Protein AF-A0A7C4TKI6-F1 (afdb_monomer)

Mean predicted aligned error: 5.71 Å

Foldseek 3Di:
D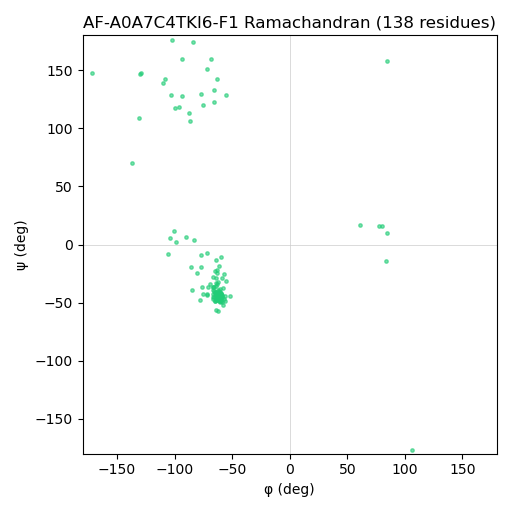VVVVVVVLLVVQLVVLCVVCVVVQPDPLQWDQDPVRDTGGHLSLLSSLVSLVVVLVVLLVCQVVVHDDHNDQDLVNLLVNLLSCQLSVLSSCCRRQPDPPADDPVRQVVCVVVVHHHSVNCNVVSVVVSVCCCVVPRSD

Secondary structure (DSSP, 8-state):
-HHHHHHHHHHHHHHHHHHHTHHHHTSGGGEEE-TTS-EEE--TTHHHHHHHHHHHHHHHHHHHTT-SS-SS--HHHHHHHHHHHHHHHHHHHHHHH--TTS-SHHHHHHHHTTT---HHHHHHHHHHHHHHHHHHSTT-

Radius of gyration: 18.46 Å; Cα contacts (8 Å, |Δi|>4): 123; chains: 1; bounding box: 41×38×48 Å

pLDDT: mean 88.97, std 9.49, range [55.88, 98.25]

Structure (mmCIF, N/CA/C/O backbone):
data_AF-A0A7C4TKI6-F1
#
_entry.id   AF-A0A7C4TKI6-F1
#
loop_
_atom_site.group_PDB
_atom_site.id
_atom_site.type_symbol
_atom_site.label_atom_id
_atom_site.label_alt_id
_atom_site.label_comp_id
_atom_site.label_asym_id
_atom_site.label_entity_id
_atom_site.label_seq_id
_atom_site.pdbx_PDB_ins_code
_atom_site.Cartn_x
_atom_site.Cartn_y
_atom_site.Cartn_z
_atom_site.occupancy
_atom_site.B_iso_or_equiv
_atom_site.auth_seq_id
_atom_site.auth_comp_id
_atom_site.auth_asym_id
_atom_site.auth_atom_id
_atom_site.pdbx_PDB_model_num
ATOM 1 N N . MET A 1 1 ? -3.167 -7.190 -24.735 1.00 61.97 1 MET A N 1
ATOM 2 C CA . MET A 1 1 ? -2.414 -8.382 -24.274 1.00 61.97 1 M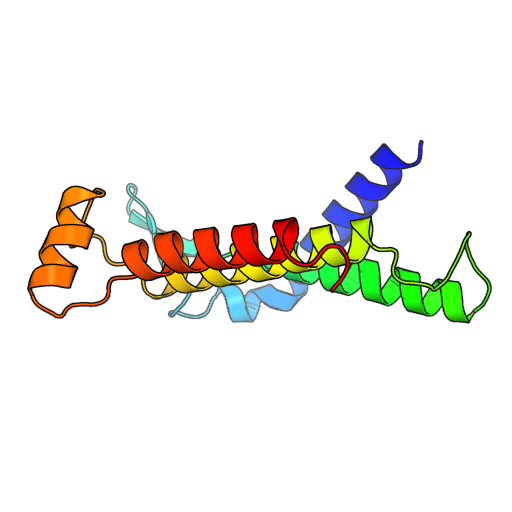ET A CA 1
ATOM 3 C C . MET A 1 1 ? -1.580 -8.088 -23.024 1.00 61.97 1 MET A C 1
ATOM 5 O O . MET A 1 1 ? -1.633 -8.873 -22.088 1.00 61.97 1 MET A O 1
ATOM 9 N N . SER A 1 2 ? -0.900 -6.938 -22.951 1.00 82.56 2 SER A N 1
ATOM 10 C CA . SER A 1 2 ? -0.083 -6.503 -21.800 1.00 82.56 2 SER A CA 1
ATOM 11 C C . SER A 1 2 ? -0.851 -6.337 -20.479 1.00 82.56 2 SER A C 1
ATOM 13 O O . SER A 1 2 ? -0.390 -6.813 -19.449 1.00 82.56 2 SER A O 1
ATOM 15 N N . VAL A 1 3 ? -2.045 -5.731 -20.496 1.00 87.56 3 VAL A N 1
ATOM 16 C CA . VAL A 1 3 ? -2.849 -5.518 -19.270 1.00 87.56 3 VAL A CA 1
ATOM 17 C C . VAL A 1 3 ? -3.290 -6.840 -18.638 1.00 87.56 3 VAL A C 1
ATOM 19 O O . VAL A 1 3 ? -3.145 -7.029 -17.435 1.00 87.56 3 VAL A O 1
ATOM 22 N N . VAL A 1 4 ? -3.782 -7.782 -19.450 1.00 93.75 4 VAL A N 1
ATOM 23 C CA . VAL A 1 4 ? -4.204 -9.111 -18.972 1.00 93.75 4 VAL A CA 1
ATOM 24 C C . VAL A 1 4 ? -3.022 -9.860 -18.361 1.00 93.75 4 VAL A C 1
ATOM 26 O O . VAL A 1 4 ? -3.155 -10.413 -17.274 1.00 93.75 4 VAL A O 1
ATOM 29 N N . LEU A 1 5 ? -1.856 -9.826 -19.015 1.00 91.56 5 LEU A N 1
ATOM 30 C CA . LEU A 1 5 ? -0.634 -10.415 -18.469 1.00 91.56 5 LEU A CA 1
ATOM 31 C C . LEU A 1 5 ? -0.267 -9.787 -17.116 1.00 91.56 5 LEU A C 1
ATOM 33 O O . LEU A 1 5 ? -0.003 -10.517 -16.167 1.00 91.56 5 LEU A O 1
ATOM 37 N N . GLY A 1 6 ? -0.312 -8.456 -17.004 1.00 90.75 6 GLY A N 1
ATOM 38 C CA . GLY A 1 6 ? -0.053 -7.747 -15.749 1.00 90.75 6 GLY A CA 1
ATOM 39 C C . GLY A 1 6 ? -1.007 -8.153 -14.622 1.00 90.75 6 GLY A C 1
ATOM 40 O O . GLY A 1 6 ? -0.557 -8.428 -13.512 1.00 90.75 6 GLY A O 1
ATOM 41 N N . LEU A 1 7 ? -2.307 -8.273 -14.910 1.00 94.44 7 LEU A N 1
ATOM 42 C CA . LEU A 1 7 ? -3.304 -8.738 -13.938 1.00 94.44 7 LEU A CA 1
ATOM 43 C C . LEU A 1 7 ? -3.037 -10.178 -13.483 1.00 94.44 7 LEU A C 1
ATOM 45 O O . LEU A 1 7 ? -3.120 -10.467 -12.291 1.00 94.44 7 LEU A O 1
ATOM 49 N N . VAL A 1 8 ? -2.686 -11.073 -14.412 1.00 97.00 8 VAL A N 1
ATOM 50 C CA . VAL A 1 8 ? -2.355 -12.470 -14.095 1.00 97.00 8 VAL A CA 1
ATOM 51 C C . VAL A 1 8 ? -1.096 -12.546 -13.234 1.00 97.00 8 VAL A C 1
ATOM 53 O O . VAL A 1 8 ? -1.117 -13.194 -12.190 1.00 97.00 8 VAL A O 1
ATOM 56 N N . VAL A 1 9 ? -0.020 -11.852 -13.617 1.00 96.06 9 VAL A N 1
ATOM 57 C CA . VAL A 1 9 ? 1.231 -11.808 -12.841 1.00 96.06 9 VAL A CA 1
ATOM 58 C C . VAL A 1 9 ? 0.980 -11.231 -11.447 1.00 96.06 9 VAL A C 1
ATOM 60 O O . VAL A 1 9 ? 1.431 -11.808 -10.457 1.00 96.06 9 VAL A O 1
ATOM 63 N N . GLY A 1 10 ? 0.200 -10.153 -11.347 1.00 96.88 10 GLY A N 1
ATOM 64 C CA . GLY A 1 10 ? -0.214 -9.562 -10.076 1.00 96.88 10 GLY A CA 1
ATOM 65 C C . GLY A 1 10 ? -0.971 -10.543 -9.182 1.00 96.88 10 GLY A C 1
ATOM 66 O O . GLY A 1 10 ? -0.582 -10.761 -8.035 1.00 96.88 10 GLY A O 1
ATOM 67 N N . ALA A 1 11 ? -2.007 -11.192 -9.716 1.00 97.62 11 ALA A N 1
ATOM 68 C CA . ALA A 1 11 ? -2.804 -12.171 -8.981 1.00 97.62 11 ALA A CA 1
ATOM 69 C C . ALA A 1 11 ? -1.963 -13.368 -8.506 1.00 97.62 11 ALA A C 1
ATOM 71 O O . ALA A 1 11 ? -2.075 -13.782 -7.351 1.00 97.62 11 ALA A O 1
ATOM 72 N N . LEU A 1 12 ? -1.083 -13.892 -9.367 1.00 98.25 12 LEU A N 1
ATOM 73 C CA . LEU A 1 12 ? -0.167 -14.977 -9.013 1.00 98.25 12 LEU A CA 1
ATOM 74 C C . LEU A 1 12 ? 0.805 -14.553 -7.909 1.00 98.25 12 LEU A C 1
ATOM 76 O O . LEU A 1 12 ? 0.994 -15.292 -6.945 1.00 98.25 12 LEU A O 1
ATOM 80 N N . THR A 1 13 ? 1.368 -13.349 -8.006 1.00 98.25 13 THR A N 1
ATOM 81 C CA . THR A 1 13 ? 2.315 -12.820 -7.014 1.00 98.25 13 THR A CA 1
ATOM 82 C C . THR A 1 13 ? 1.647 -12.666 -5.652 1.00 98.25 13 THR A C 1
ATOM 84 O O . THR A 1 13 ? 2.166 -13.163 -4.653 1.00 98.25 13 THR A O 1
ATOM 87 N N . VAL A 1 14 ? 0.453 -12.065 -5.600 1.00 98.00 14 VAL A N 1
ATOM 88 C CA . VAL A 1 14 ? -0.323 -11.940 -4.356 1.00 98.00 14 VAL A CA 1
ATOM 89 C C . VAL A 1 14 ? -0.670 -13.313 -3.783 1.00 98.00 14 VAL A C 1
ATOM 91 O O . VAL A 1 14 ? -0.568 -13.511 -2.574 1.00 98.00 14 VAL A O 1
ATOM 94 N N . GLN A 1 15 ? -1.044 -14.285 -4.618 1.00 97.81 15 GLN A N 1
ATOM 95 C CA . GLN A 1 15 ? -1.367 -15.632 -4.153 1.00 97.81 15 GLN A CA 1
ATOM 96 C C . GLN A 1 15 ? -0.143 -16.340 -3.553 1.00 97.81 15 GLN A C 1
ATOM 98 O O . GLN A 1 15 ? -0.262 -16.966 -2.498 1.00 97.81 15 GLN A O 1
ATOM 103 N N . LEU A 1 16 ? 1.033 -16.215 -4.174 1.00 98.19 16 LEU A N 1
ATOM 104 C CA . LEU A 1 16 ? 2.287 -16.756 -3.641 1.00 98.19 16 LEU A CA 1
ATOM 105 C C . LEU A 1 16 ? 2.671 -16.081 -2.320 1.00 98.19 16 LEU A C 1
ATOM 107 O O . LEU A 1 16 ? 2.949 -16.773 -1.338 1.00 98.19 16 LEU A O 1
ATOM 111 N N . LEU A 1 17 ? 2.600 -14.747 -2.260 1.00 97.94 17 LEU A N 1
ATOM 112 C CA . LEU A 1 17 ? 2.841 -13.987 -1.033 1.00 97.94 17 LEU A CA 1
ATOM 113 C C . LEU A 1 17 ? 1.864 -14.385 0.072 1.00 97.94 17 LEU A C 1
ATOM 115 O O . LEU A 1 17 ? 2.281 -14.599 1.203 1.00 97.94 17 LEU A O 1
ATOM 119 N N . ARG A 1 18 ? 0.580 -14.569 -0.248 1.00 97.06 18 ARG A N 1
ATOM 120 C CA . ARG A 1 18 ? -0.432 -15.036 0.704 1.00 97.06 18 ARG A CA 1
ATOM 121 C C . ARG A 1 18 ? -0.092 -16.413 1.257 1.00 97.06 18 ARG A C 1
ATOM 123 O O . ARG A 1 18 ? -0.299 -16.634 2.445 1.00 97.06 18 ARG A O 1
ATOM 130 N N . ILE A 1 19 ? 0.390 -17.337 0.422 1.00 96.94 19 ILE A N 1
ATOM 131 C CA . ILE A 1 19 ? 0.799 -18.680 0.856 1.00 96.94 19 ILE A CA 1
ATOM 132 C C . ILE A 1 19 ? 1.994 -18.591 1.812 1.00 96.94 19 ILE A C 1
ATOM 134 O O . ILE A 1 19 ? 1.940 -19.193 2.884 1.00 96.94 19 ILE A O 1
ATOM 138 N N . GLY A 1 20 ? 3.026 -17.815 1.469 1.00 96.25 20 GLY A N 1
ATOM 139 C CA . GLY A 1 20 ? 4.201 -17.623 2.328 1.00 96.25 20 GLY A CA 1
ATOM 140 C C . GLY A 1 20 ? 3.884 -16.877 3.629 1.00 96.25 20 GLY A C 1
ATOM 141 O O . GLY A 1 20 ? 4.386 -17.225 4.693 1.00 96.25 20 GLY A O 1
ATOM 142 N N . ALA A 1 21 ? 2.975 -15.905 3.571 1.00 95.19 21 ALA A N 1
ATOM 143 C CA . ALA A 1 21 ? 2.574 -15.075 4.701 1.00 95.19 21 ALA A CA 1
ATOM 144 C C . ALA A 1 21 ? 1.507 -15.715 5.604 1.00 95.19 21 ALA A C 1
ATOM 146 O O . ALA A 1 21 ? 1.064 -15.069 6.551 1.00 95.19 21 ALA A O 1
ATOM 147 N N . ARG A 1 22 ? 1.081 -16.967 5.364 1.00 94.19 22 ARG A N 1
ATOM 148 C CA . ARG A 1 22 ? 0.019 -17.627 6.154 1.00 94.19 22 ARG A CA 1
ATOM 149 C C . ARG A 1 22 ? 0.273 -17.572 7.660 1.00 94.19 22 ARG A C 1
ATOM 151 O O . ARG A 1 22 ? -0.646 -17.256 8.405 1.00 94.19 22 ARG A O 1
ATOM 158 N N . GLY A 1 23 ? 1.504 -17.844 8.096 1.00 93.44 23 GLY A N 1
ATOM 159 C CA . GLY A 1 23 ? 1.869 -17.792 9.516 1.00 93.44 23 GLY A CA 1
ATOM 160 C C . GLY A 1 23 ? 1.791 -16.379 10.100 1.00 93.44 23 GLY A C 1
ATOM 161 O O . GLY A 1 23 ? 1.284 -16.194 11.200 1.00 93.44 23 GLY A O 1
ATOM 162 N N . MET A 1 24 ? 2.215 -15.371 9.334 1.00 92.75 24 MET A N 1
ATOM 163 C CA . MET A 1 24 ? 2.134 -13.964 9.739 1.00 92.75 24 MET A CA 1
ATOM 164 C C . MET A 1 24 ? 0.680 -13.490 9.835 1.00 92.75 24 MET A C 1
ATOM 166 O O . MET A 1 24 ? 0.294 -12.900 10.840 1.00 92.75 24 MET A O 1
ATOM 170 N N . LEU A 1 25 ? -0.143 -13.796 8.828 1.00 92.81 25 LEU A N 1
ATOM 171 C CA . LEU A 1 25 ? -1.576 -13.480 8.824 1.00 92.81 25 LEU A CA 1
ATOM 172 C C . LEU A 1 25 ? -2.342 -14.201 9.939 1.00 92.81 25 LEU A C 1
ATOM 174 O O . LEU A 1 25 ? -3.396 -13.737 10.351 1.00 92.81 25 LEU A O 1
ATOM 178 N N . ALA A 1 26 ? -1.824 -15.330 10.427 1.00 93.44 26 ALA A N 1
ATOM 179 C CA . ALA A 1 26 ? -2.393 -16.035 11.566 1.00 93.44 26 ALA A CA 1
ATOM 180 C C . ALA A 1 26 ? -2.055 -15.381 12.921 1.00 93.44 26 ALA A C 1
ATOM 182 O O . ALA A 1 26 ? -2.627 -15.786 13.932 1.00 93.44 26 ALA A O 1
ATOM 183 N N . SER A 1 27 ? -1.153 -14.391 12.964 1.00 93.69 27 SER A N 1
ATOM 184 C CA . SER A 1 27 ? -0.738 -13.746 14.213 1.00 93.69 27 SER A CA 1
ATOM 185 C C . SER A 1 27 ? -1.902 -13.017 14.900 1.00 93.69 27 SER A C 1
ATOM 187 O O . SER A 1 27 ? -2.697 -12.382 14.211 1.00 93.69 27 SER A O 1
ATOM 189 N N . PRO A 1 28 ? -1.993 -13.032 16.246 1.00 91.94 28 PRO A N 1
ATOM 190 C CA . PRO A 1 28 ? -3.100 -12.398 16.969 1.00 91.94 28 PRO A CA 1
ATOM 191 C C . PRO A 1 28 ? -3.294 -10.910 16.650 1.00 91.94 28 PRO A C 1
ATOM 193 O O . PRO A 1 28 ? -4.417 -10.426 16.653 1.00 91.94 28 PRO A O 1
ATOM 196 N N . VAL A 1 29 ? -2.208 -10.198 16.331 1.00 91.50 29 VAL A N 1
ATOM 197 C CA . VAL A 1 29 ? -2.226 -8.767 15.979 1.00 91.50 29 VAL A CA 1
ATOM 198 C C . VAL A 1 29 ? -3.012 -8.497 14.691 1.00 91.50 29 VAL A C 1
ATOM 200 O O . VAL A 1 29 ? -3.589 -7.426 14.536 1.00 91.50 29 VAL A O 1
ATOM 203 N N . LEU A 1 30 ? -3.053 -9.466 13.775 1.00 93.00 30 LEU A N 1
ATOM 204 C CA . LEU A 1 30 ? -3.774 -9.371 12.508 1.00 93.00 30 LEU A CA 1
ATOM 205 C C . LEU A 1 30 ? -5.121 -10.094 12.543 1.00 93.00 30 LEU A C 1
ATOM 207 O O . LEU A 1 30 ? -5.709 -10.294 11.491 1.00 93.00 30 LEU A O 1
ATOM 211 N N . GLN A 1 31 ? -5.615 -10.519 13.703 1.00 93.88 31 GLN A N 1
ATOM 212 C CA . GLN A 1 31 ? -6.909 -11.191 13.810 1.00 93.88 31 GLN A CA 1
ATOM 213 C C . GLN A 1 31 ? -7.953 -10.225 14.363 1.00 93.88 31 GLN A C 1
ATOM 215 O O . GLN A 1 31 ? -7.756 -9.639 15.426 1.00 93.88 31 GLN A O 1
ATOM 220 N N . LYS A 1 32 ? -9.096 -10.102 13.682 1.00 90.75 32 LYS A N 1
ATOM 221 C CA . LYS A 1 32 ? -10.281 -9.427 14.232 1.00 90.75 32 LYS A CA 1
ATOM 222 C C . LYS A 1 32 ? -11.521 -10.296 14.066 1.00 90.75 32 LYS A C 1
ATOM 224 O O . LYS A 1 32 ? -11.665 -11.038 13.093 1.00 90.75 32 LYS A O 1
ATOM 229 N N . GLU A 1 33 ? -12.422 -10.197 15.033 1.00 92.62 33 GLU A N 1
ATOM 230 C CA . GLU A 1 33 ? -13.740 -10.817 14.968 1.00 92.62 33 GLU A CA 1
ATOM 231 C C . GLU A 1 33 ? -14.649 -9.987 14.055 1.00 92.62 33 GLU A C 1
ATOM 233 O O . GLU A 1 33 ? -14.728 -8.764 14.172 1.00 92.62 33 GLU A O 1
ATOM 238 N N . ASN A 1 34 ? -15.312 -10.636 13.100 1.00 92.44 34 ASN A N 1
ATOM 239 C CA . ASN A 1 34 ? -16.279 -9.966 12.237 1.00 92.44 34 ASN A CA 1
ATOM 240 C C . ASN A 1 34 ? -17.667 -9.878 12.899 1.00 92.44 34 ASN A C 1
ATOM 242 O O . ASN A 1 34 ? -17.933 -10.503 13.920 1.00 92.44 34 ASN A O 1
ATOM 246 N N . TYR A 1 35 ? -18.607 -9.177 12.257 1.00 91.00 35 TYR A N 1
ATOM 247 C CA . TYR A 1 35 ? -19.984 -9.016 12.759 1.00 91.00 35 TYR A CA 1
ATOM 248 C C . TYR A 1 35 ? -20.772 -10.331 12.957 1.00 91.00 35 TYR A C 1
ATOM 250 O O . TYR A 1 35 ? -21.869 -10.308 13.507 1.00 91.00 35 TYR A O 1
ATOM 258 N N . ARG A 1 36 ? -20.252 -11.469 12.475 1.00 95.81 36 ARG A N 1
ATOM 259 C CA . ARG A 1 36 ? -20.842 -12.813 12.609 1.00 95.81 36 ARG A CA 1
ATOM 260 C C . ARG A 1 36 ? -20.127 -13.675 13.654 1.00 95.81 36 ARG A C 1
ATOM 262 O O . ARG A 1 36 ? -20.425 -14.861 13.745 1.00 95.81 36 ARG A O 1
ATOM 269 N N . GLY A 1 37 ? -19.171 -13.116 14.387 1.00 95.00 37 GLY A N 1
ATOM 270 C CA . GLY A 1 37 ? -18.388 -13.836 15.385 1.00 95.00 37 GLY A CA 1
ATOM 271 C C . GLY A 1 37 ? -17.282 -14.729 14.819 1.00 95.00 37 GLY A C 1
ATOM 272 O O . GLY A 1 37 ? -16.776 -15.616 15.502 1.00 95.00 37 GLY A O 1
ATOM 273 N N . HIS A 1 38 ? -16.908 -14.549 13.549 1.00 95.81 38 HIS A N 1
ATOM 274 C CA . HIS A 1 38 ? -15.791 -15.281 12.957 1.00 95.81 38 HIS A CA 1
ATOM 275 C C . HIS A 1 38 ? -14.504 -14.472 13.066 1.00 95.81 38 HIS A C 1
ATOM 277 O O . HIS A 1 38 ? -14.447 -13.329 12.610 1.00 95.81 38 HIS A O 1
ATOM 283 N N . VAL A 1 39 ? -13.461 -15.099 13.606 1.00 94.25 39 VAL A N 1
ATOM 284 C CA . VAL A 1 39 ? -12.106 -14.546 13.636 1.00 94.25 39 VAL A CA 1
ATOM 285 C C . VAL A 1 39 ? -11.491 -14.664 12.245 1.00 94.25 39 VAL A C 1
ATOM 287 O O . VAL A 1 39 ? -11.386 -15.765 11.697 1.00 94.25 39 VAL A O 1
ATOM 290 N N . LEU A 1 40 ? -11.130 -13.525 11.659 1.00 93.25 40 LEU A N 1
ATOM 291 C CA . LEU A 1 40 ? -10.573 -13.432 10.316 1.00 93.25 40 LEU A CA 1
ATOM 292 C C . LEU A 1 40 ? -9.284 -12.603 10.317 1.00 93.25 40 LEU A C 1
ATOM 294 O O . LEU A 1 40 ? -9.189 -11.621 11.060 1.00 93.25 40 LEU A O 1
ATOM 298 N N . PRO A 1 41 ? -8.331 -12.935 9.425 1.00 93.06 41 PRO A N 1
ATOM 299 C CA . PRO A 1 41 ? -7.160 -12.103 9.226 1.00 93.06 41 PRO A CA 1
ATOM 300 C C . PRO A 1 41 ? -7.560 -10.749 8.622 1.00 93.06 41 PRO A C 1
ATOM 302 O O . PRO A 1 41 ? -8.292 -10.691 7.629 1.00 93.06 41 PRO A O 1
ATOM 305 N N . THR A 1 42 ? -7.044 -9.665 9.190 1.00 92.38 42 THR A N 1
ATOM 306 C CA . THR A 1 42 ? -7.172 -8.287 8.711 1.00 92.38 42 THR A CA 1
ATOM 307 C C . THR A 1 42 ? -5.900 -7.824 8.009 1.00 92.38 42 THR A C 1
ATOM 309 O O . THR A 1 42 ? -4.919 -8.562 7.902 1.00 92.38 42 THR A O 1
ATOM 312 N N . SER A 1 43 ? -5.925 -6.605 7.463 1.00 92.19 43 SER A N 1
ATOM 313 C CA . SER A 1 43 ? -4.751 -5.960 6.858 1.00 92.19 43 SER A CA 1
ATOM 314 C C . SER A 1 43 ? -4.146 -6.694 5.656 1.00 92.19 43 SER A C 1
ATOM 316 O O . SER A 1 43 ? -3.030 -6.393 5.238 1.00 92.19 43 SER A O 1
ATOM 318 N N . GLY A 1 44 ? -4.881 -7.628 5.038 1.00 93.19 44 GLY A N 1
ATOM 319 C CA . GLY A 1 44 ? -4.405 -8.414 3.893 1.00 93.19 44 GLY A CA 1
ATOM 320 C C . GLY A 1 44 ? -4.048 -7.575 2.659 1.00 93.19 44 GLY A C 1
ATOM 321 O O . GLY A 1 44 ? -3.283 -8.035 1.812 1.00 93.19 44 GLY A O 1
ATOM 322 N N . GLY A 1 45 ? -4.535 -6.331 2.578 1.00 94.00 45 GLY A N 1
ATOM 323 C CA . GLY A 1 45 ? -4.170 -5.371 1.533 1.00 94.00 45 GLY A CA 1
ATOM 324 C C . GLY A 1 45 ? -2.666 -5.088 1.458 1.00 94.00 45 GLY A C 1
ATOM 325 O O . GLY A 1 45 ? -2.160 -4.816 0.371 1.00 94.00 45 GLY A O 1
ATOM 326 N N . ILE A 1 46 ? -1.921 -5.262 2.559 1.00 95.56 46 ILE A N 1
ATOM 327 C CA . ILE A 1 46 ? -0.457 -5.119 2.561 1.00 95.56 46 ILE A CA 1
ATOM 328 C C . ILE A 1 46 ? 0.224 -6.080 1.579 1.00 95.56 46 ILE A C 1
ATOM 330 O O . ILE A 1 46 ? 1.257 -5.751 1.003 1.00 95.56 46 ILE A O 1
ATOM 334 N N . LEU A 1 47 ? -0.377 -7.245 1.306 1.00 96.81 47 LEU A N 1
ATOM 335 C CA . LEU A 1 47 ? 0.159 -8.195 0.330 1.00 96.81 47 LEU A CA 1
ATOM 336 C C . LEU A 1 47 ? 0.112 -7.654 -1.101 1.00 96.81 47 LEU A C 1
ATOM 338 O O . LEU A 1 47 ? 0.948 -8.034 -1.914 1.00 96.81 47 LEU A O 1
ATOM 342 N N . ILE A 1 48 ? -0.834 -6.765 -1.412 1.00 96.62 48 ILE A N 1
ATOM 343 C CA . ILE A 1 48 ? -0.914 -6.103 -2.720 1.00 96.62 48 ILE A CA 1
ATOM 344 C C . ILE A 1 48 ? 0.224 -5.089 -2.850 1.00 96.62 48 ILE A C 1
ATOM 346 O O . ILE A 1 48 ? 0.908 -5.068 -3.869 1.00 96.62 48 ILE A O 1
ATOM 350 N N . VAL A 1 49 ? 0.482 -4.310 -1.796 1.00 97.75 49 VAL A N 1
ATOM 351 C CA . VAL A 1 49 ? 1.605 -3.357 -1.736 1.00 97.75 49 VAL A CA 1
ATOM 352 C C . VAL A 1 49 ? 2.940 -4.090 -1.913 1.00 97.75 49 VAL A C 1
ATOM 354 O O . VAL A 1 49 ? 3.769 -3.699 -2.732 1.00 97.75 49 VAL A O 1
ATOM 357 N N . LEU A 1 50 ? 3.124 -5.214 -1.211 1.00 97.31 50 LEU A N 1
ATOM 358 C CA . LEU A 1 50 ? 4.309 -6.063 -1.360 1.00 97.31 50 LEU A CA 1
ATOM 359 C C . LEU A 1 50 ? 4.398 -6.711 -2.748 1.00 97.31 50 LEU A C 1
ATOM 361 O O . LEU A 1 50 ? 5.494 -6.834 -3.287 1.00 97.31 50 LEU A O 1
ATOM 365 N N . ALA A 1 51 ? 3.276 -7.103 -3.355 1.00 97.81 51 ALA A N 1
ATOM 366 C CA . ALA A 1 51 ? 3.279 -7.637 -4.715 1.00 97.81 51 ALA A CA 1
ATOM 367 C C . ALA A 1 51 ? 3.764 -6.595 -5.727 1.00 97.81 51 ALA A C 1
ATOM 369 O O . ALA A 1 51 ? 4.571 -6.930 -6.590 1.00 97.81 51 ALA A O 1
ATOM 370 N N . VAL A 1 52 ? 3.335 -5.335 -5.592 1.00 96.81 52 VAL A N 1
ATOM 371 C CA . VAL A 1 52 ? 3.836 -4.230 -6.423 1.00 96.81 52 VAL A CA 1
ATOM 372 C C . VAL A 1 52 ? 5.353 -4.081 -6.268 1.00 96.81 52 VAL A C 1
ATOM 374 O O . VAL A 1 52 ? 6.047 -3.993 -7.278 1.00 96.81 52 VAL A O 1
ATOM 377 N N . LEU A 1 53 ? 5.881 -4.156 -5.037 1.00 95.94 53 LEU A N 1
ATOM 378 C CA . LEU A 1 53 ? 7.329 -4.123 -4.790 1.00 95.94 53 LEU A CA 1
ATOM 379 C C . LEU A 1 53 ? 8.070 -5.262 -5.503 1.00 95.94 53 LEU A C 1
ATOM 381 O O . LEU A 1 53 ? 9.074 -5.030 -6.170 1.00 95.94 53 LEU A O 1
ATOM 385 N N . VAL A 1 54 ? 7.580 -6.496 -5.357 1.00 96.88 54 VAL A N 1
ATOM 386 C CA . VAL A 1 54 ? 8.208 -7.695 -5.934 1.00 96.88 54 VAL A CA 1
ATOM 387 C C . VAL A 1 54 ? 8.198 -7.641 -7.459 1.00 96.88 54 VAL A C 1
ATOM 389 O O . VAL A 1 54 ? 9.204 -7.958 -8.091 1.00 96.88 54 VAL A O 1
ATOM 392 N N . ILE A 1 55 ? 7.080 -7.225 -8.056 1.00 95.25 55 ILE A N 1
ATOM 393 C CA . ILE A 1 55 ? 6.949 -7.094 -9.511 1.00 95.25 55 ILE A CA 1
ATOM 394 C C . ILE A 1 55 ? 7.901 -6.021 -10.033 1.00 95.25 55 ILE A C 1
ATOM 396 O O . ILE A 1 55 ? 8.576 -6.243 -11.037 1.00 95.25 55 ILE A O 1
ATOM 400 N N . GLU A 1 56 ? 7.995 -4.885 -9.343 1.00 93.56 56 GLU A N 1
ATOM 401 C CA . GLU A 1 56 ? 8.896 -3.810 -9.741 1.00 93.56 56 GLU A CA 1
ATOM 402 C C . GLU A 1 56 ? 10.368 -4.216 -9.616 1.00 93.56 56 GLU A C 1
ATOM 404 O O . GLU A 1 56 ? 11.146 -3.997 -10.543 1.00 93.56 56 GLU A O 1
ATOM 409 N N . ALA A 1 57 ? 10.740 -4.897 -8.529 1.00 93.06 57 ALA A N 1
ATOM 410 C CA . ALA A 1 57 ? 12.083 -5.442 -8.351 1.00 93.06 57 ALA A CA 1
ATOM 411 C C . ALA A 1 57 ? 12.430 -6.472 -9.439 1.00 93.06 57 ALA A C 1
ATOM 413 O O . ALA A 1 57 ? 13.521 -6.435 -10.008 1.00 93.06 57 ALA A O 1
ATOM 414 N N . GLY A 1 58 ? 11.491 -7.363 -9.774 1.00 93.19 58 GLY A N 1
ATOM 415 C CA . GLY A 1 58 ? 11.654 -8.329 -10.860 1.00 93.19 58 GLY A CA 1
ATOM 416 C C . GLY A 1 58 ? 11.835 -7.648 -12.216 1.00 93.19 58 GLY A C 1
ATOM 417 O O . GLY A 1 58 ? 12.718 -8.029 -12.982 1.0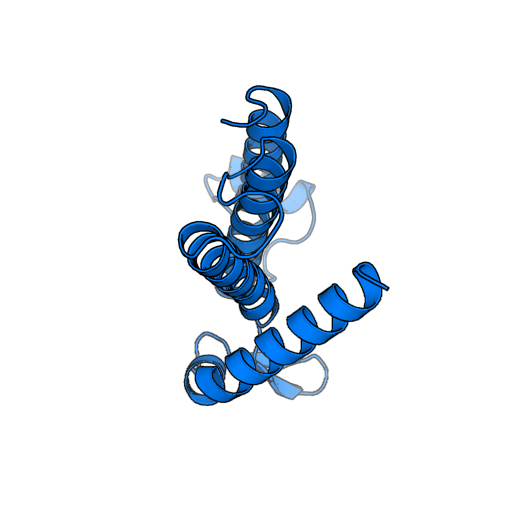0 93.19 58 GLY A O 1
ATOM 418 N N . ARG A 1 59 ? 11.056 -6.597 -12.495 1.00 90.75 59 ARG A N 1
ATOM 419 C CA . ARG A 1 59 ? 11.199 -5.795 -13.714 1.00 90.75 59 ARG A CA 1
ATOM 420 C C . ARG A 1 59 ? 12.572 -5.128 -13.789 1.00 90.75 59 ARG A C 1
ATOM 422 O O . ARG A 1 59 ? 13.220 -5.230 -14.825 1.00 90.75 59 ARG A O 1
ATOM 429 N N . ALA A 1 60 ? 13.018 -4.480 -12.714 1.00 90.62 60 ALA A N 1
ATOM 430 C CA . ALA A 1 60 ? 14.323 -3.822 -12.664 1.00 90.62 60 ALA A CA 1
ATOM 431 C C . ALA A 1 60 ? 15.473 -4.825 -12.865 1.00 90.62 60 ALA A C 1
ATOM 433 O O . ALA A 1 60 ? 16.384 -4.570 -13.649 1.00 90.62 60 ALA A O 1
ATOM 434 N N . ALA A 1 61 ? 15.394 -5.999 -12.227 1.00 92.00 61 ALA A N 1
ATOM 435 C CA . ALA A 1 61 ? 16.380 -7.065 -12.387 1.00 92.00 61 ALA A CA 1
ATOM 436 C C . ALA A 1 61 ? 16.430 -7.607 -13.825 1.00 92.00 61 ALA A C 1
ATOM 438 O O . ALA A 1 61 ? 17.512 -7.769 -14.382 1.00 92.00 61 ALA A O 1
ATOM 439 N N . LEU A 1 62 ? 15.274 -7.848 -14.452 1.00 91.81 62 LEU A N 1
ATOM 440 C CA . LEU A 1 62 ? 15.204 -8.274 -15.854 1.00 91.81 62 LEU A CA 1
ATOM 441 C C . LEU A 1 62 ? 15.737 -7.193 -16.805 1.00 91.81 62 LEU A C 1
ATOM 443 O O . LEU A 1 62 ? 16.494 -7.509 -17.721 1.00 91.81 62 LEU A O 1
ATOM 447 N N . GLY A 1 63 ? 15.415 -5.924 -16.546 1.00 91.06 63 GLY A N 1
ATOM 448 C CA . GLY A 1 63 ? 15.943 -4.790 -17.303 1.00 91.06 63 GLY A CA 1
ATOM 449 C C . GLY A 1 63 ? 17.467 -4.688 -17.219 1.00 91.06 63 GLY A C 1
ATOM 450 O O . GLY A 1 63 ? 18.121 -4.502 -18.240 1.00 91.06 63 GLY A O 1
ATOM 451 N N . ALA A 1 64 ? 18.051 -4.903 -16.035 1.00 89.06 64 ALA A N 1
ATOM 452 C CA . ALA A 1 64 ? 19.505 -4.938 -15.846 1.00 89.06 64 ALA A CA 1
ATOM 453 C C . ALA A 1 64 ? 20.191 -6.090 -16.610 1.00 89.06 64 ALA A C 1
ATOM 455 O O . ALA A 1 64 ? 21.378 -6.009 -16.919 1.00 89.06 64 ALA A O 1
ATOM 456 N N . LEU A 1 65 ? 19.443 -7.145 -16.949 1.00 93.06 65 LEU A N 1
ATOM 457 C CA . LEU A 1 65 ? 19.886 -8.250 -17.805 1.00 93.06 65 LEU A CA 1
ATOM 458 C C . LEU A 1 65 ? 19.606 -8.005 -19.302 1.00 93.06 65 LEU A C 1
ATOM 460 O O . LEU A 1 65 ? 19.808 -8.906 -20.114 1.00 93.06 65 LEU A O 1
ATOM 464 N N . GLY A 1 66 ? 19.139 -6.811 -19.679 1.00 90.44 66 GLY A N 1
ATOM 465 C CA . GLY A 1 66 ? 18.832 -6.439 -21.063 1.00 90.44 66 GLY A CA 1
ATOM 466 C C . GLY A 1 66 ? 17.479 -6.943 -21.574 1.00 90.44 66 GLY A C 1
ATOM 467 O O . GLY A 1 66 ? 17.253 -6.964 -22.783 1.00 90.44 66 GLY A O 1
ATOM 468 N N . VAL A 1 67 ? 16.576 -7.369 -20.684 1.00 89.19 67 VAL A N 1
ATOM 469 C CA . VAL A 1 67 ? 15.232 -7.842 -21.045 1.00 89.19 67 VAL A CA 1
ATOM 470 C C . VAL A 1 67 ? 14.201 -6.732 -20.817 1.00 89.19 67 VAL A C 1
ATOM 472 O O . VAL A 1 67 ? 13.951 -6.334 -19.681 1.00 89.19 67 VAL A O 1
ATOM 475 N N . GLY A 1 68 ? 13.538 -6.289 -21.890 1.00 81.88 68 GLY A N 1
ATOM 476 C CA . GLY A 1 68 ? 12.485 -5.262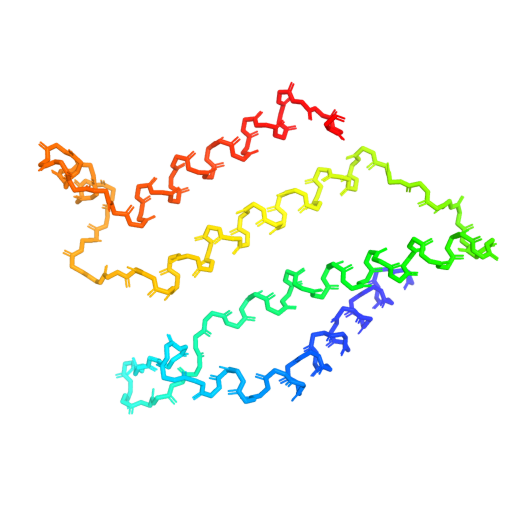 -21.852 1.00 81.88 68 GLY A CA 1
ATOM 477 C C . GLY A 1 68 ? 12.931 -3.904 -22.405 1.00 81.88 68 GLY A C 1
ATOM 478 O O . GLY A 1 68 ? 14.034 -3.772 -22.921 1.00 81.88 68 GLY A O 1
ATOM 479 N N . GLU A 1 69 ? 12.046 -2.903 -22.337 1.00 70.56 69 GLU A N 1
ATOM 480 C CA . GLU A 1 69 ? 12.260 -1.599 -22.991 1.00 70.56 69 GLU A CA 1
ATOM 481 C C . GLU A 1 69 ? 13.172 -0.638 -22.203 1.00 70.56 69 GLU A C 1
ATOM 483 O O . GLU A 1 69 ? 13.809 0.212 -22.817 1.00 70.56 69 GLU A O 1
ATOM 488 N N . SER A 1 70 ? 13.290 -0.782 -20.875 1.00 67.62 70 SER A N 1
ATOM 489 C CA . SER A 1 70 ? 14.272 -0.065 -20.039 1.00 67.62 70 SER A CA 1
ATOM 490 C C . SER A 1 70 ? 14.289 -0.584 -18.590 1.00 67.62 70 SER A C 1
ATOM 492 O O . SER A 1 70 ? 13.258 -1.002 -18.050 1.00 67.62 70 SER A O 1
ATOM 494 N N . SER A 1 71 ? 15.459 -0.548 -17.937 1.00 73.88 71 SER A N 1
ATOM 495 C CA . SER A 1 71 ? 15.617 -0.799 -16.490 1.00 73.88 71 SER A CA 1
ATOM 496 C C . SER A 1 71 ? 15.185 0.381 -15.625 1.00 73.88 71 SER A C 1
ATOM 498 O O . SER A 1 71 ? 14.930 0.211 -14.434 1.00 73.88 71 SER A O 1
ATOM 500 N N . ASP A 1 72 ? 15.112 1.568 -16.219 1.00 81.94 72 ASP A N 1
ATOM 501 C CA . ASP A 1 72 ? 14.984 2.809 -15.474 1.00 81.94 72 ASP A CA 1
ATOM 502 C C . ASP A 1 72 ? 13.590 2.956 -14.856 1.00 81.94 72 ASP A C 1
ATOM 504 O O . ASP A 1 72 ? 12.578 2.408 -15.326 1.00 81.94 72 ASP A O 1
ATOM 508 N N . LEU A 1 73 ? 13.550 3.671 -13.736 1.00 86.25 73 LEU A N 1
ATOM 509 C CA . LEU A 1 73 ? 12.320 4.031 -13.054 1.00 86.25 73 LEU A CA 1
ATOM 510 C C . LEU A 1 73 ? 11.809 5.333 -13.675 1.00 86.25 73 LEU A C 1
ATOM 512 O O . LEU A 1 73 ? 12.398 6.388 -13.461 1.00 86.25 73 LEU A O 1
ATOM 516 N N . SER A 1 74 ? 10.742 5.253 -14.472 1.00 89.62 74 SER A N 1
ATOM 517 C CA . SER A 1 74 ? 10.124 6.456 -15.036 1.00 89.62 74 SER A CA 1
ATOM 518 C C . SER A 1 74 ? 9.441 7.291 -13.949 1.00 89.62 74 SER A C 1
ATOM 520 O O . SER A 1 74 ? 9.085 6.766 -12.892 1.00 89.62 74 SER A O 1
ATOM 522 N N . ILE A 1 75 ? 9.221 8.574 -14.240 1.00 90.50 75 ILE A N 1
ATOM 523 C CA . ILE A 1 75 ? 8.536 9.529 -13.354 1.00 90.50 75 ILE A CA 1
ATOM 524 C C . ILE A 1 75 ? 7.144 9.016 -12.969 1.00 90.50 75 ILE A C 1
ATOM 526 O O . ILE A 1 75 ? 6.801 8.930 -11.795 1.00 90.50 75 ILE A O 1
ATOM 530 N N . GLU A 1 76 ? 6.356 8.576 -13.949 1.00 90.81 76 GLU A N 1
ATOM 531 C CA . GLU A 1 76 ? 4.985 8.110 -13.714 1.00 90.81 76 GLU A CA 1
ATOM 532 C C . GLU A 1 76 ? 4.982 6.854 -12.836 1.00 90.81 76 GLU A C 1
ATOM 534 O O . GLU A 1 76 ? 4.082 6.615 -12.030 1.00 90.81 76 GLU A O 1
ATOM 539 N N . ARG A 1 77 ? 6.014 6.021 -12.989 1.00 89.94 77 ARG A N 1
ATOM 540 C CA . ARG A 1 77 ? 6.165 4.799 -12.215 1.00 89.94 77 ARG A CA 1
ATOM 541 C C . ARG A 1 77 ? 6.613 5.098 -10.788 1.00 89.94 77 ARG A C 1
ATOM 543 O O . ARG A 1 77 ? 6.069 4.480 -9.875 1.00 89.94 77 ARG A O 1
ATOM 550 N N . SER A 1 78 ? 7.554 6.020 -10.575 1.00 92.56 78 SER A N 1
ATOM 551 C CA . SER A 1 78 ? 7.961 6.417 -9.222 1.00 92.56 78 SER A CA 1
ATOM 552 C C . SER A 1 78 ? 6.784 7.026 -8.456 1.00 92.56 78 SER A C 1
ATOM 554 O O . SER A 1 78 ? 6.546 6.645 -7.308 1.00 92.56 78 SER A O 1
ATOM 556 N N . GLU A 1 79 ? 5.972 7.857 -9.110 1.00 94.25 79 GLU A N 1
ATOM 557 C CA . GLU A 1 79 ? 4.740 8.420 -8.547 1.00 94.25 79 GLU A CA 1
ATOM 558 C C . GLU A 1 79 ? 3.736 7.334 -8.141 1.00 94.25 79 GLU A C 1
ATOM 560 O O . GLU A 1 79 ? 3.247 7.325 -7.009 1.00 94.25 79 GLU A O 1
ATOM 565 N N . VAL A 1 80 ? 3.459 6.366 -9.025 1.00 94.06 80 VAL A N 1
ATOM 566 C CA . VAL A 1 80 ? 2.552 5.252 -8.706 1.00 94.06 80 VAL A CA 1
ATOM 567 C C . VAL A 1 80 ? 3.078 4.429 -7.532 1.00 94.06 80 VAL A C 1
ATOM 569 O O . VAL A 1 80 ? 2.301 4.086 -6.641 1.00 94.06 80 VAL A O 1
ATOM 572 N N . LEU A 1 81 ? 4.379 4.125 -7.492 1.00 94.88 81 LEU A N 1
ATOM 573 C CA . LEU A 1 81 ? 4.968 3.391 -6.372 1.00 94.88 81 LEU A CA 1
ATOM 574 C C . LEU A 1 81 ? 4.781 4.167 -5.071 1.00 94.88 81 LEU A C 1
ATOM 576 O O . LEU A 1 81 ? 4.271 3.614 -4.100 1.00 94.88 81 LEU A O 1
ATOM 580 N N . PHE A 1 82 ? 5.118 5.452 -5.046 1.00 95.81 82 PHE A N 1
ATOM 581 C CA . PHE A 1 82 ? 4.963 6.267 -3.847 1.00 95.81 82 PHE A CA 1
ATOM 582 C C . PHE A 1 82 ? 3.512 6.389 -3.395 1.00 95.81 82 PHE A C 1
ATOM 584 O O . PHE A 1 82 ? 3.243 6.297 -2.199 1.00 95.81 82 PHE A O 1
ATOM 591 N N . ALA A 1 83 ? 2.563 6.515 -4.325 1.00 96.50 83 ALA A N 1
ATOM 592 C CA . ALA A 1 83 ? 1.144 6.476 -4.001 1.00 96.50 83 ALA A CA 1
ATOM 593 C C . ALA A 1 83 ? 0.761 5.131 -3.359 1.00 96.50 83 ALA A C 1
ATOM 595 O O . ALA A 1 83 ? 0.143 5.104 -2.294 1.00 96.50 83 ALA A O 1
ATOM 596 N N . VAL A 1 84 ? 1.169 4.012 -3.967 1.00 97.44 84 VAL A N 1
ATOM 597 C CA . VAL A 1 84 ? 0.879 2.658 -3.470 1.00 97.44 84 VAL A CA 1
ATOM 598 C C . VAL A 1 84 ? 1.486 2.425 -2.086 1.00 97.44 84 VAL A C 1
ATOM 600 O O . VAL A 1 84 ? 0.786 1.940 -1.199 1.00 97.44 84 VAL A O 1
ATOM 603 N N . PHE A 1 85 ? 2.753 2.782 -1.865 1.00 97.25 85 PHE A N 1
ATOM 604 C CA . PHE A 1 85 ? 3.408 2.605 -0.566 1.00 97.25 85 PHE A CA 1
ATOM 605 C C . PHE A 1 85 ? 2.895 3.590 0.481 1.00 97.25 85 PHE A C 1
ATOM 607 O O . PHE A 1 85 ? 2.634 3.180 1.608 1.00 97.25 85 PHE A O 1
ATOM 614 N N . GLY A 1 86 ? 2.705 4.860 0.122 1.00 96.81 86 GLY A N 1
ATOM 615 C CA . GLY A 1 86 ? 2.213 5.896 1.026 1.00 96.81 86 GLY A CA 1
ATOM 616 C C . GLY A 1 86 ? 0.807 5.583 1.530 1.00 96.81 86 GLY A C 1
ATOM 617 O O . GLY A 1 86 ? 0.594 5.431 2.734 1.00 96.81 86 GLY A O 1
ATOM 618 N N . PHE A 1 87 ? -0.153 5.399 0.621 1.00 97.25 87 PHE A N 1
ATOM 619 C CA . PHE A 1 87 ? -1.519 5.036 1.010 1.00 97.25 87 PHE A CA 1
ATOM 620 C C . PHE A 1 87 ? -1.612 3.617 1.574 1.00 97.25 87 PHE A C 1
ATOM 622 O O . PHE A 1 87 ? -2.389 3.385 2.499 1.00 97.25 87 PHE A O 1
ATOM 629 N N . GLY A 1 88 ? -0.802 2.682 1.074 1.00 96.88 88 GLY A N 1
ATOM 630 C CA . GLY A 1 88 ? -0.715 1.324 1.604 1.00 96.88 88 GLY A CA 1
ATOM 631 C C . GLY A 1 88 ? -0.268 1.289 3.065 1.00 96.88 88 GLY A C 1
ATOM 632 O O . GLY A 1 88 ? -0.884 0.600 3.875 1.00 96.88 88 GLY A O 1
ATOM 633 N N . LEU A 1 89 ? 0.747 2.080 3.426 1.00 95.38 89 LEU A N 1
ATOM 634 C CA . LEU A 1 89 ? 1.224 2.218 4.801 1.00 95.38 89 LEU A CA 1
ATOM 635 C C . LEU A 1 89 ? 0.165 2.863 5.701 1.00 95.38 89 LEU A C 1
ATOM 637 O O . LEU A 1 89 ? -0.094 2.360 6.790 1.00 95.38 89 LEU A O 1
ATOM 641 N N . LEU A 1 90 ? -0.483 3.939 5.245 1.00 95.12 90 LEU A N 1
ATOM 642 C CA . LEU A 1 90 ? -1.559 4.591 6.002 1.00 95.12 90 LEU A CA 1
ATOM 643 C C . LEU A 1 90 ? -2.750 3.653 6.235 1.00 95.12 90 LEU A C 1
ATOM 645 O O . LEU A 1 90 ? -3.325 3.639 7.323 1.00 95.12 90 LEU A O 1
ATOM 649 N N . GLY A 1 91 ? -3.111 2.856 5.226 1.00 93.69 91 GLY A N 1
ATOM 650 C CA . GLY A 1 91 ? -4.128 1.814 5.346 1.00 93.69 91 GLY A CA 1
ATOM 651 C C . GLY A 1 91 ? -3.723 0.736 6.347 1.00 93.69 91 GLY A C 1
ATOM 652 O O . GLY A 1 91 ? -4.505 0.398 7.228 1.00 93.69 91 GLY A O 1
ATOM 653 N N . PHE A 1 92 ? -2.479 0.259 6.271 1.00 93.81 92 PHE A N 1
ATOM 654 C CA . PHE A 1 92 ? -1.955 -0.756 7.180 1.00 93.81 92 PHE A CA 1
ATOM 655 C C . PHE A 1 92 ? -1.918 -0.283 8.639 1.00 93.81 92 PHE A C 1
ATOM 657 O O . PHE A 1 92 ? -2.353 -1.014 9.526 1.00 93.81 92 PHE A O 1
ATOM 664 N N . ILE A 1 93 ? -1.452 0.945 8.890 1.00 91.88 93 ILE A N 1
ATOM 665 C CA . ILE A 1 93 ? -1.424 1.530 10.237 1.00 91.88 93 ILE A CA 1
ATOM 666 C C . ILE A 1 93 ? -2.838 1.629 10.811 1.00 91.88 93 ILE A C 1
ATOM 668 O O . ILE A 1 93 ? -3.043 1.306 11.977 1.00 91.88 93 ILE A O 1
ATOM 672 N N . ASP A 1 94 ? -3.816 2.048 10.012 1.00 89.88 94 ASP A N 1
ATOM 673 C CA . ASP A 1 94 ? -5.195 2.135 10.489 1.00 89.88 94 ASP A CA 1
ATOM 674 C C . ASP A 1 94 ? -5.840 0.771 10.712 1.00 89.88 94 ASP A C 1
ATOM 676 O O . ASP A 1 94 ? -6.558 0.602 11.689 1.00 89.88 94 ASP A O 1
ATOM 680 N N . ASP A 1 95 ? -5.552 -0.230 9.881 1.00 90.38 95 ASP A N 1
ATOM 681 C CA . ASP 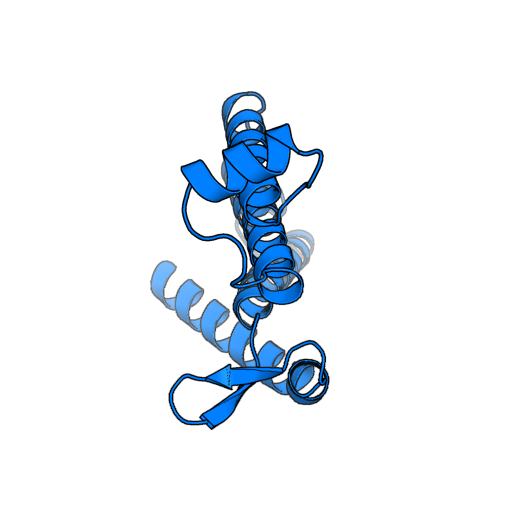A 1 95 ? -6.077 -1.569 10.137 1.00 90.38 95 ASP A CA 1
ATOM 682 C C . ASP A 1 95 ? -5.536 -2.136 11.467 1.00 90.38 95 ASP A C 1
ATOM 684 O O . ASP A 1 95 ? -6.264 -2.839 12.175 1.00 90.38 95 ASP A O 1
ATOM 688 N N . LEU A 1 96 ? -4.287 -1.804 11.824 1.00 88.94 96 LEU A N 1
ATOM 689 C CA . LEU A 1 96 ? -3.632 -2.229 13.066 1.00 88.94 96 LEU A CA 1
ATOM 690 C C . LEU A 1 96 ? -4.076 -1.443 14.304 1.00 88.94 96 LEU A C 1
ATOM 692 O O . LEU A 1 96 ? -4.339 -2.038 15.346 1.00 88.94 96 LEU A O 1
ATOM 696 N N . LEU A 1 97 ? -4.100 -0.114 14.207 1.00 85.69 97 LEU A N 1
ATOM 697 C CA . LEU A 1 97 ? -4.266 0.792 15.349 1.00 85.69 97 LEU A CA 1
ATOM 698 C C . LEU A 1 97 ? -5.656 1.434 15.413 1.00 85.69 97 LEU A C 1
ATOM 700 O O . LEU A 1 97 ? -5.959 2.137 16.374 1.00 85.69 97 LEU A O 1
ATOM 704 N N . GLY A 1 98 ? -6.476 1.248 14.379 1.00 79.75 98 GLY A N 1
ATOM 705 C CA . GLY A 1 98 ? -7.807 1.827 14.285 1.00 79.75 98 GLY A CA 1
ATOM 706 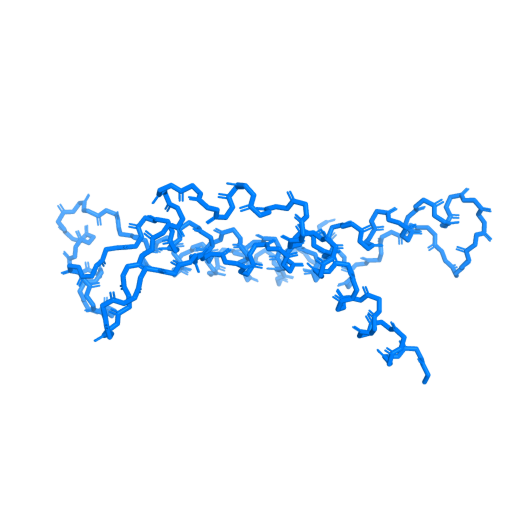C C . GLY A 1 98 ? -8.727 1.243 15.346 1.00 79.75 98 GLY A C 1
ATOM 707 O O . GLY A 1 98 ? -8.939 0.028 15.406 1.00 79.75 98 GLY A O 1
ATOM 708 N N . ASP A 1 99 ? -9.272 2.137 16.163 1.00 69.50 99 ASP A N 1
ATOM 709 C CA . ASP A 1 99 ? -10.250 1.848 17.203 1.00 69.50 99 ASP A CA 1
ATOM 710 C C . ASP A 1 99 ? -11.630 2.384 16.784 1.00 69.50 99 ASP A C 1
ATOM 712 O O . ASP A 1 99 ? -11.753 3.454 16.184 1.00 69.50 99 ASP A O 1
ATOM 716 N N . ASP A 1 100 ? -12.683 1.643 17.120 1.00 64.12 100 ASP A N 1
ATOM 717 C CA . ASP A 1 100 ? -14.080 1.990 16.846 1.00 64.12 100 ASP A CA 1
ATOM 718 C C . ASP A 1 100 ? -14.600 3.147 17.724 1.00 64.12 100 ASP A C 1
ATOM 720 O O . ASP A 1 100 ? -15.710 3.644 17.507 1.00 64.12 100 ASP A O 1
ATOM 724 N N . SER A 1 101 ? -13.812 3.588 18.711 1.00 60.16 101 SER A N 1
ATOM 725 C CA . SER A 1 101 ? -14.189 4.595 19.712 1.00 60.16 101 SER A CA 1
ATOM 726 C C . SER A 1 101 ? -14.445 6.000 19.153 1.00 60.16 101 SER A C 1
ATOM 728 O O . SER A 1 101 ? -15.187 6.775 19.763 1.00 60.16 101 SER A O 1
ATOM 730 N N . SER A 1 102 ? -13.897 6.342 17.981 1.00 60.56 102 SER A N 1
ATOM 731 C CA . SER A 1 102 ? -14.121 7.639 17.332 1.00 60.56 102 SER A CA 1
ATOM 732 C C . SER A 1 102 ? -14.512 7.460 15.866 1.00 60.56 102 SER A C 1
ATOM 734 O O . SER A 1 102 ? -13.706 7.082 15.025 1.00 60.56 102 SER A O 1
ATOM 736 N N . ARG A 1 103 ? -15.784 7.733 15.543 1.00 63.78 103 ARG A N 1
ATOM 737 C CA . ARG A 1 103 ? -16.310 7.648 14.173 1.00 63.78 103 ARG A CA 1
ATOM 738 C C . ARG A 1 103 ? -16.615 9.035 13.612 1.00 63.78 103 ARG A C 1
ATOM 740 O O . ARG A 1 103 ? -17.196 9.885 14.287 1.00 63.78 103 ARG A O 1
ATOM 747 N N . GLY A 1 104 ? -16.271 9.231 12.341 1.00 69.19 104 GLY A N 1
ATOM 748 C CA . GLY A 1 104 ? -16.586 10.435 11.571 1.00 69.19 104 GLY A CA 1
ATOM 749 C C . GLY A 1 104 ? -15.599 11.592 11.757 1.00 69.19 104 GLY A C 1
ATOM 750 O O . GLY A 1 104 ? -14.890 11.702 12.755 1.00 69.19 104 GLY A O 1
ATOM 751 N N . PHE A 1 105 ? -15.584 12.497 10.774 1.00 69.12 105 PHE A N 1
ATOM 752 C CA . PHE A 1 105 ? -14.656 13.634 10.703 1.00 69.12 105 PHE A CA 1
ATOM 753 C C . PHE A 1 105 ? -14.709 14.528 11.952 1.00 69.12 105 PHE A C 1
ATOM 755 O O . PHE A 1 105 ? -13.678 14.874 12.524 1.00 69.12 105 PHE A O 1
ATOM 762 N N . VAL A 1 106 ? -15.918 14.835 12.433 1.00 74.94 106 VAL A N 1
ATOM 763 C CA . VAL A 1 106 ? -16.130 15.661 13.634 1.00 74.94 106 VAL A CA 1
ATOM 764 C C . VAL A 1 106 ? -15.577 14.984 14.893 1.00 74.94 106 VAL A C 1
ATOM 766 O O . VAL A 1 106 ? -15.043 15.667 15.764 1.00 74.94 106 VAL A O 1
ATOM 769 N N . GLY A 1 107 ? -15.662 13.652 14.987 1.00 74.88 107 GLY A N 1
ATOM 770 C CA . GLY A 1 107 ? -15.137 12.883 16.116 1.00 74.88 107 GLY A CA 1
ATOM 771 C C . GLY A 1 107 ? -13.617 12.981 16.217 1.00 74.88 107 GLY A C 1
ATOM 772 O O . GLY A 1 107 ? -13.096 13.337 17.272 1.00 74.88 107 GLY A O 1
ATOM 773 N N . HIS A 1 108 ? -12.914 12.767 15.102 1.00 75.69 108 HIS A N 1
ATOM 774 C CA . HIS A 1 108 ? -11.453 12.878 15.055 1.00 75.69 108 HIS A CA 1
ATOM 775 C C . HIS A 1 108 ? -10.963 14.315 15.279 1.00 75.69 108 HIS A C 1
ATOM 777 O O . HIS A 1 108 ? -9.991 14.523 16.001 1.00 75.69 108 HIS A O 1
ATOM 783 N N . VAL A 1 109 ? -11.655 15.319 14.728 1.00 76.94 109 VAL A N 1
ATOM 784 C CA . VAL A 1 109 ? -11.330 16.736 14.969 1.00 76.94 109 VAL A CA 1
ATOM 785 C C . VAL A 1 109 ? -11.527 17.102 16.444 1.00 76.94 109 VAL A C 1
ATOM 787 O O . VAL A 1 109 ? -10.688 17.773 17.038 1.00 76.94 109 VAL A O 1
ATOM 790 N N . ARG A 1 110 ? -12.601 16.624 17.083 1.00 77.62 110 ARG A N 1
ATOM 791 C CA . ARG A 1 110 ? -12.842 16.852 18.514 1.00 77.62 110 ARG A CA 1
ATOM 792 C C . ARG A 1 110 ? -11.809 16.153 19.405 1.00 77.62 110 ARG A C 1
ATOM 794 O O . ARG A 1 110 ? -11.441 16.725 20.427 1.00 77.62 110 ARG A O 1
ATOM 801 N N . ALA A 1 111 ? -11.352 14.959 19.028 1.00 78.19 111 ALA A N 1
ATOM 802 C CA . ALA A 1 111 ? -10.265 14.250 19.708 1.00 78.19 111 ALA A CA 1
ATOM 803 C C . ALA A 1 111 ? -8.942 15.031 19.613 1.00 78.19 111 ALA A C 1
ATOM 805 O O . ALA A 1 111 ? -8.267 15.233 20.620 1.00 78.19 111 ALA A O 1
ATOM 806 N N . LEU A 1 112 ? -8.645 15.610 18.446 1.00 76.06 112 LEU A N 1
ATOM 807 C CA . LEU A 1 112 ? -7.474 16.469 18.265 1.00 76.06 112 LEU A CA 1
ATOM 808 C C . LEU A 1 112 ? -7.501 17.696 19.187 1.00 76.06 112 LEU A C 1
ATOM 810 O O . LEU A 1 112 ? -6.496 18.016 19.814 1.00 76.06 112 LEU A O 1
ATOM 814 N N . PHE A 1 113 ? -8.657 18.353 19.333 1.00 81.38 113 PHE A N 1
ATOM 815 C CA . PHE A 1 113 ? -8.815 19.467 20.280 1.00 81.38 113 PHE A CA 1
ATOM 816 C C . PHE A 1 113 ? -8.637 19.057 21.751 1.00 81.38 113 PHE A C 1
ATOM 818 O O . PHE A 1 113 ? -8.489 19.922 22.612 1.00 81.38 113 PHE A O 1
ATOM 825 N N . ARG A 1 114 ? -8.636 17.754 22.049 1.00 82.12 114 ARG A N 1
ATOM 826 C CA . ARG A 1 114 ? -8.322 17.184 23.367 1.00 82.12 114 ARG A CA 1
ATOM 827 C C . ARG A 1 114 ? -6.880 16.677 23.476 1.00 82.12 114 ARG A C 1
ATOM 829 O O . ARG A 1 114 ? -6.511 16.169 24.527 1.00 82.12 114 ARG A O 1
ATOM 836 N N . GLY A 1 115 ? -6.067 16.835 22.429 1.00 80.56 115 GLY A N 1
ATOM 837 C CA . GLY A 1 115 ? -4.680 16.366 22.381 1.00 80.56 115 GLY A CA 1
ATOM 838 C C . GLY A 1 115 ? -4.517 14.898 21.972 1.00 80.56 115 GLY A C 1
ATOM 839 O O . GLY A 1 115 ? -3.415 14.366 22.074 1.00 80.56 115 GLY A O 1
ATOM 840 N N . GLU A 1 116 ? -5.577 14.237 21.501 1.00 81.06 116 GLU A N 1
ATOM 841 C CA . GLU A 1 116 ? -5.545 12.833 21.082 1.00 81.06 116 GLU A CA 1
ATOM 842 C C . GLU A 1 116 ? -5.342 12.723 19.563 1.00 81.06 116 GLU A C 1
ATOM 844 O O . GLU A 1 116 ? -6.177 13.164 18.767 1.00 81.06 116 GLU A O 1
ATOM 849 N N . ILE A 1 117 ? -4.235 12.105 19.142 1.00 79.12 117 ILE A N 1
ATOM 850 C CA . ILE A 1 117 ? -3.974 11.804 17.729 1.00 79.12 117 ILE A CA 1
ATOM 851 C C . ILE A 1 117 ? -4.596 10.447 17.397 1.00 79.12 117 ILE A C 1
ATOM 853 O O . ILE A 1 117 ? -4.155 9.411 17.884 1.00 79.12 117 ILE A O 1
ATOM 857 N N . THR A 1 118 ? -5.617 10.462 16.541 1.00 84.94 118 THR A N 1
ATOM 858 C CA . THR A 1 118 ? -6.318 9.252 16.081 1.00 84.94 118 THR A CA 1
ATOM 859 C C . THR A 1 118 ? -5.737 8.733 14.764 1.00 84.94 118 THR A C 1
ATOM 861 O O . THR A 1 118 ? -5.138 9.490 13.993 1.00 84.94 118 THR A O 1
ATOM 864 N N . THR A 1 119 ? -5.965 7.459 14.441 1.00 84.75 119 THR A N 1
ATOM 865 C CA . THR A 1 119 ? -5.576 6.899 13.133 1.00 84.75 119 THR A CA 1
ATOM 866 C C . THR A 1 119 ? -6.292 7.586 11.970 1.00 84.75 119 THR A C 1
ATOM 868 O O . THR A 1 119 ? -5.690 7.806 10.920 1.00 84.75 119 THR A O 1
ATOM 871 N N . GLY A 1 120 ? -7.535 8.034 12.180 1.00 81.94 120 GLY A N 1
ATOM 872 C CA . GLY A 1 120 ? -8.276 8.855 11.221 1.00 81.94 120 GLY A CA 1
ATOM 873 C C . GLY A 1 120 ? -7.587 10.191 10.921 1.00 81.94 120 GLY A C 1
ATOM 874 O O . GLY A 1 120 ? -7.533 10.612 9.764 1.00 81.94 120 GLY A O 1
ATOM 875 N N . PHE A 1 121 ? -6.989 10.830 11.932 1.00 83.19 121 PHE A N 1
ATOM 876 C CA . PHE A 1 121 ? -6.186 12.042 11.740 1.00 83.19 121 PHE A CA 1
ATOM 877 C C . PHE A 1 121 ? -4.911 11.751 10.937 1.00 83.19 121 PHE A C 1
ATOM 879 O O . PHE A 1 121 ? -4.614 12.463 9.976 1.00 83.19 121 PHE A O 1
ATOM 886 N N . LEU A 1 122 ? -4.198 10.670 11.273 1.00 86.88 122 LEU A N 1
ATOM 887 C CA . LEU A 1 122 ? -3.011 10.243 10.530 1.00 86.88 122 LEU A CA 1
ATOM 888 C C . LEU A 1 122 ? -3.339 9.931 9.063 1.00 86.88 122 LEU A C 1
ATOM 890 O O . LEU A 1 122 ? -2.600 10.341 8.176 1.00 86.88 122 LEU A O 1
ATOM 894 N N . LYS A 1 123 ? -4.464 9.267 8.788 1.00 86.69 123 LYS A N 1
ATOM 895 C CA . LYS A 1 123 ? -4.938 9.009 7.423 1.00 86.69 123 LYS A CA 1
ATOM 896 C C . LYS A 1 123 ? -5.240 10.290 6.657 1.00 86.69 123 LYS A C 1
ATOM 898 O O . LYS A 1 123 ? -4.848 10.403 5.500 1.00 86.69 123 LYS A O 1
ATOM 903 N N . LEU A 1 124 ? -5.923 11.245 7.288 1.00 88.38 124 LEU A N 1
ATOM 904 C CA . LEU A 1 124 ? -6.297 12.502 6.646 1.00 88.38 124 LEU A CA 1
ATOM 905 C C . LEU A 1 124 ? -5.062 13.326 6.271 1.00 88.38 124 LEU A C 1
ATOM 907 O O . LEU A 1 124 ? -4.878 13.671 5.107 1.00 88.38 124 LEU A O 1
ATOM 911 N N . PHE A 1 125 ? -4.208 13.624 7.251 1.00 90.19 125 PHE A N 1
ATOM 912 C CA . PHE A 1 125 ? -3.037 14.473 7.0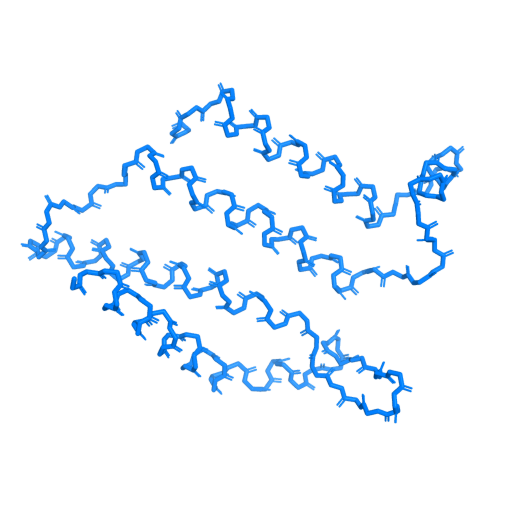32 1.00 90.19 125 PHE A CA 1
ATOM 913 C C . PHE A 1 125 ? -1.916 13.734 6.313 1.00 90.19 125 PHE A C 1
ATOM 915 O O . PHE A 1 125 ? -1.267 14.313 5.449 1.00 90.19 125 PHE A O 1
ATOM 922 N N . GLY A 1 126 ? -1.724 12.448 6.606 1.00 92.88 126 GLY A N 1
ATOM 923 C CA . GLY A 1 126 ? -0.785 11.600 5.883 1.00 92.88 126 GLY A CA 1
ATOM 924 C C . GLY A 1 126 ? -1.184 11.445 4.419 1.00 92.88 126 GLY A C 1
ATOM 925 O O . GLY A 1 126 ? -0.348 11.625 3.543 1.00 92.88 126 GLY A O 1
ATOM 926 N N . GLY A 1 127 ? -2.465 11.191 4.134 1.00 94.88 127 GLY A N 1
ATOM 927 C CA . GLY A 1 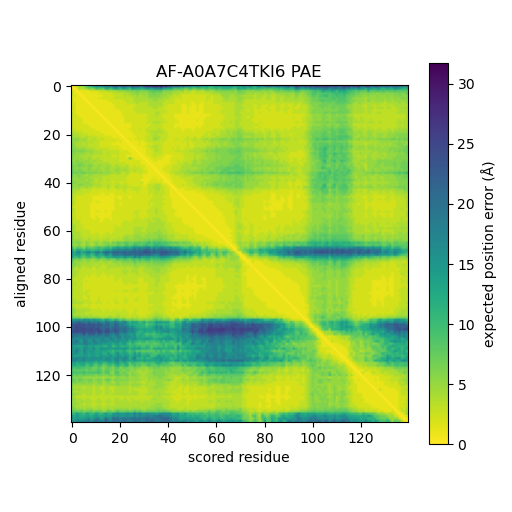127 ? -2.967 11.078 2.765 1.00 94.88 127 GLY A CA 1
ATOM 928 C C . GLY A 1 127 ? -2.862 12.397 2.001 1.00 94.88 127 GLY A C 1
ATOM 929 O O . GLY A 1 127 ? -2.415 12.407 0.856 1.00 94.88 127 GLY A O 1
ATOM 930 N N . ALA A 1 128 ? -3.196 13.517 2.651 1.00 95.31 128 ALA A N 1
ATOM 931 C CA . ALA A 1 128 ? -2.981 14.848 2.089 1.00 95.31 128 ALA A CA 1
ATOM 932 C C . ALA A 1 128 ? -1.492 15.116 1.819 1.00 95.31 128 ALA A C 1
ATOM 934 O O . ALA A 1 128 ? -1.152 15.613 0.752 1.00 95.31 128 ALA A O 1
ATOM 935 N N . GLY A 1 129 ? -0.601 14.740 2.739 1.00 96.06 129 GLY A N 1
ATOM 936 C CA . GLY A 1 129 ? 0.846 14.857 2.566 1.00 96.06 129 GLY A CA 1
ATOM 937 C C . GLY A 1 129 ? 1.361 14.044 1.379 1.00 96.06 129 GLY A C 1
ATOM 938 O O . GLY A 1 129 ? 2.073 14.587 0.540 1.00 96.06 129 GLY A O 1
ATOM 939 N N . VAL A 1 130 ? 0.940 12.780 1.253 1.00 96.19 130 VAL A N 1
ATOM 940 C CA . VAL A 1 130 ? 1.267 11.931 0.094 1.00 96.19 130 VAL A CA 1
ATOM 941 C C . VAL A 1 130 ? 0.799 12.591 -1.205 1.00 96.19 130 VAL A C 1
ATOM 943 O O . VAL A 1 130 ? 1.577 12.692 -2.149 1.00 96.19 130 VAL A O 1
ATOM 946 N N . ALA A 1 131 ? -0.436 13.097 -1.247 1.00 95.62 131 ALA A N 1
ATOM 947 C CA . ALA A 1 131 ? -0.975 13.775 -2.425 1.00 95.62 131 ALA A CA 1
ATOM 948 C C . ALA A 1 131 ? -0.218 15.070 -2.767 1.00 95.62 131 ALA A C 1
ATOM 950 O O . ALA A 1 131 ? 0.061 15.323 -3.936 1.00 95.62 131 ALA A O 1
ATOM 951 N N . VAL A 1 132 ? 0.146 15.873 -1.762 1.00 96.06 132 VAL A N 1
ATOM 952 C CA . VAL A 1 132 ? 0.946 17.089 -1.961 1.00 96.06 132 VAL A CA 1
ATOM 953 C C . VAL A 1 132 ? 2.306 16.741 -2.543 1.00 96.06 132 VAL A C 1
ATOM 955 O O . VAL A 1 132 ? 2.706 17.389 -3.498 1.00 96.06 132 VAL A O 1
ATOM 958 N N . VAL A 1 133 ? 2.994 15.718 -2.030 1.00 94.38 133 VAL A N 1
ATOM 959 C CA . VAL A 1 133 ? 4.291 15.299 -2.582 1.00 94.38 133 VAL A CA 1
ATOM 960 C C . VAL A 1 133 ? 4.146 14.851 -4.037 1.00 94.38 133 VAL A C 1
ATOM 962 O O . VAL A 1 133 ? 4.912 15.307 -4.878 1.00 94.38 133 VAL A O 1
ATOM 965 N N . LEU A 1 134 ? 3.136 14.035 -4.354 1.00 94.44 134 LEU A N 1
ATOM 966 C CA . LEU A 1 134 ? 2.889 13.575 -5.727 1.00 94.44 134 LEU A CA 1
ATOM 967 C C . LEU A 1 134 ? 2.670 14.733 -6.710 1.00 94.44 134 LEU A C 1
ATOM 969 O O . LEU A 1 134 ? 3.115 14.665 -7.847 1.00 94.44 134 LEU A O 1
ATOM 973 N N . VAL A 1 135 ? 1.988 15.799 -6.281 1.00 93.12 135 VAL A N 1
ATOM 974 C CA . VAL A 1 135 ? 1.697 16.956 -7.144 1.00 93.12 135 VAL A CA 1
AT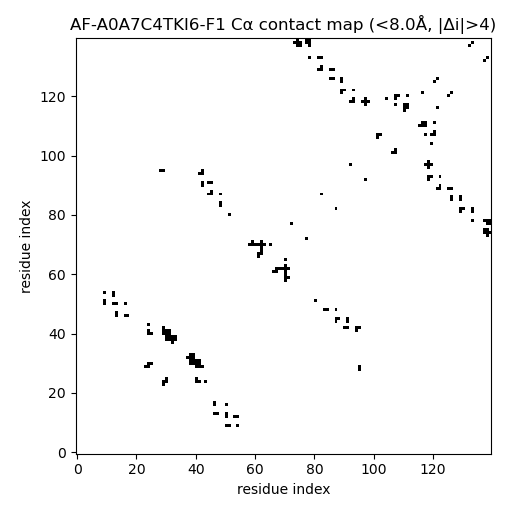OM 975 C C . VAL A 1 135 ? 2.848 17.964 -7.170 1.00 93.12 135 VAL A C 1
ATOM 977 O O . VAL A 1 135 ? 3.130 18.555 -8.209 1.00 93.12 135 VAL A O 1
ATOM 980 N N . ALA A 1 136 ? 3.491 18.207 -6.028 1.00 92.75 136 ALA A N 1
ATOM 981 C CA . ALA A 1 136 ? 4.506 19.245 -5.868 1.00 92.75 136 ALA A CA 1
ATOM 982 C C . ALA A 1 136 ? 5.911 18.779 -6.262 1.00 92.75 136 ALA A C 1
ATOM 984 O O . ALA A 1 136 ? 6.785 19.612 -6.498 1.00 92.75 136 ALA A O 1
ATOM 985 N N . THR A 1 137 ? 6.147 17.469 -6.311 1.00 85.69 137 THR A N 1
ATOM 986 C CA . THR A 1 137 ? 7.445 16.889 -6.665 1.00 85.69 137 THR A CA 1
ATOM 987 C C . THR A 1 137 ? 7.257 15.702 -7.614 1.00 85.69 137 THR A C 1
ATOM 989 O O . THR A 1 137 ? 7.458 14.554 -7.212 1.00 85.69 137 THR A O 1
ATOM 992 N N . PRO A 1 138 ? 6.852 15.959 -8.875 1.00 76.88 138 PRO A N 1
ATOM 993 C CA . PRO A 1 138 ? 6.729 14.908 -9.875 1.00 76.88 138 PRO A CA 1
ATOM 994 C C . PRO A 1 138 ? 8.048 14.154 -10.028 1.00 76.88 138 PRO A C 1
ATOM 996 O O . PRO A 1 138 ? 9.100 14.766 -10.215 1.00 76.88 138 PRO A O 1
ATOM 999 N N . GLY A 1 139 ? 7.981 12.829 -9.938 1.00 67.69 139 GLY A N 1
ATOM 1000 C CA . GLY A 1 139 ? 9.134 11.943 -10.097 1.00 67.69 139 GLY A CA 1
ATOM 1001 C C . GLY A 1 139 ? 10.004 11.719 -8.857 1.00 67.69 139 GLY A C 1
ATOM 1002 O O . GLY A 1 139 ? 10.739 10.727 -8.859 1.00 67.69 139 GLY A O 1
ATOM 1003 N N . PHE A 1 140 ? 9.841 12.546 -7.813 1.00 55.88 140 PHE A N 1
ATOM 1004 C CA . PHE A 1 140 ? 10.874 12.900 -6.819 1.00 55.88 140 PHE A CA 1
ATOM 1005 C C . PHE A 1 140 ? 12.130 13.484 -7.468 1.00 55.88 140 PHE A C 1
ATOM 1007 O O . PHE A 1 140 ? 12.872 12.732 -8.137 1.00 55.88 140 PHE A O 1
#

Sequence (140 aa):
MSVVLGLVVGALTVQLLRIGARGMLASPVLQKENYRGHVLPTSGGILIVLAVLVIEAGRAALGALGVGESSDLSIERSEVLFAVFGFGLLGFIDDLLGDDSSRGFVGHVRALFRGEITTGFLKLFGGAGVAVVLVATPGF

Nearest PDB structures (foldseek):
  6csn-assembly1_A-2  TM=3.693E-01  e=2.860E+00  Chlamydomonas reinhardtii
  3ug9-assembly1_A-2  TM=3.622E-01  e=4.583E+00  Chlamydomonas reinhardtii
  6cso-assembly1_A-2  TM=3.691E-01  e=5.363E+00  Chlamydomonas reinhardtii
  4yzi-assembly1_A-2  TM=3.227E-01  e=5.956E+00  Chlamydomonas reinhardtii

Solvent-accessible surface area (backbone atoms only — not comparable to full-atom values): 7866 Å² total; per-residue (Å²): 113,69,67,62,50,51,53,52,52,48,51,52,42,31,52,52,50,50,63,73,38,46,70,63,48,66,33,73,85,30,49,45,69,44,102,84,73,47,76,40,66,49,60,65,66,53,46,54,47,50,30,54,50,53,53,51,52,51,48,35,54,38,16,74,71,70,47,77,96,62,47,71,84,48,45,73,54,43,41,51,49,49,50,43,52,49,53,41,49,45,50,44,52,30,62,66,65,54,60,88,90,59,68,62,72,69,39,44,53,54,35,44,79,71,75,44,88,45,49,68,48,50,41,52,55,49,48,49,48,49,51,47,45,54,71,78,39,70,46,111